Protein AF-A0A519EKH7-F1 (afdb_monomer)

Nearest PDB structures (foldseek):
  7ug8-assembly1_A  TM=9.824E-01  e=3.661E-12  Synechococcus sp. CC9311
  2hzl-assembly1_A  TM=9.898E-01  e=6.557E-12  Cereibacter sphaeroides 2.4.1
  4yzz-assembly1_A  TM=9.878E-01  e=2.103E-11  Bordetella bronchiseptica RB50
  5cm6-assembly1_B  TM=9.618E-01  e=2.702E-09  Paraglaciecola sp. T6c
  4pet-assembly1_B  TM=9.662E-01  e=6.690E-09  Colwellia psychrerythraea 34H

Mean predicted aligned error: 9.17 Å

Sequence (145 aa):
MERRSLIKRAGIAAVLAAGTAPAVHAQPAVRWRVASSFPKSLDTIHGAAEVFAQKARQLSGGRFEVSVHAAGELMPAFDVVDGVQAGTVEAAHTAPYYFFAKDETFAMGGAIPFGLNSRQMTAWTYEGGGLKLMREFYARYNIVN

Structure (mmCIF, N/CA/C/O backbone):
data_AF-A0A519EKH7-F1
#
_entry.id   AF-A0A519EKH7-F1
#
loop_
_atom_site.group_PDB
_atom_site.id
_atom_site.type_symbol
_atom_site.label_atom_id
_atom_site.label_alt_id
_atom_site.label_comp_id
_atom_site.label_asym_id
_atom_site.label_entity_id
_atom_site.label_seq_id
_atom_site.pdbx_PDB_ins_code
_atom_site.Cartn_x
_atom_site.Cartn_y
_atom_site.Cartn_z
_atom_site.occupancy
_atom_site.B_iso_or_equiv
_atom_site.auth_seq_id
_atom_site.auth_comp_id
_atom_site.auth_asym_id
_atom_site.auth_atom_id
_atom_site.pdbx_PDB_model_num
ATOM 1 N N . MET A 1 1 ? -81.896 12.948 28.526 1.00 49.09 1 MET A N 1
ATOM 2 C CA . MET A 1 1 ? -80.891 11.863 28.463 1.00 49.09 1 MET A CA 1
ATOM 3 C C . MET A 1 1 ? -80.326 11.899 27.054 1.00 49.09 1 MET A C 1
ATOM 5 O O . MET A 1 1 ? -81.099 11.700 26.144 1.00 49.09 1 MET A O 1
ATOM 9 N N . GLU A 1 2 ? -79.224 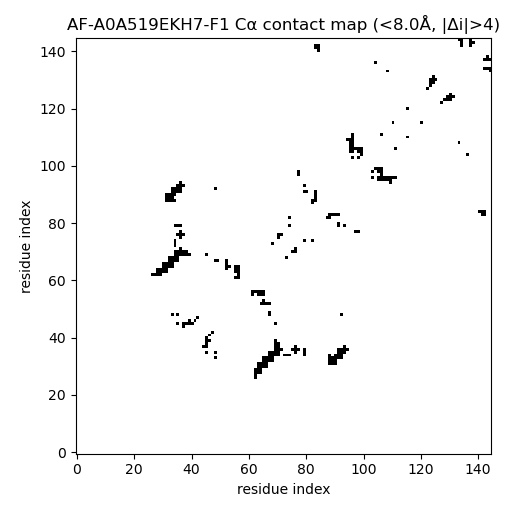12.597 26.781 1.00 52.88 2 GLU A N 1
ATOM 10 C CA . GLU A 1 2 ? -77.966 11.948 26.345 1.00 52.88 2 GLU A CA 1
ATOM 11 C C . GLU A 1 2 ? -76.821 12.995 26.254 1.00 52.88 2 GLU A C 1
ATOM 13 O O . GLU A 1 2 ? -75.943 12.928 25.410 1.00 52.88 2 GLU A O 1
ATOM 18 N N . ARG A 1 3 ? -76.808 14.037 27.101 1.00 52.88 3 ARG A N 1
ATOM 19 C CA . ARG A 1 3 ? -75.695 15.022 27.112 1.00 52.88 3 ARG A CA 1
ATOM 20 C C . ARG A 1 3 ? -74.544 14.651 28.055 1.00 52.88 3 ARG A C 1
ATOM 22 O O . ARG A 1 3 ? -73.521 15.321 28.068 1.00 52.88 3 ARG A O 1
ATOM 29 N N . ARG A 1 4 ? -74.699 13.579 28.843 1.00 51.47 4 ARG A N 1
ATOM 30 C CA . ARG A 1 4 ? -73.698 13.099 29.817 1.00 51.47 4 ARG A CA 1
ATOM 31 C C . ARG A 1 4 ? -72.929 11.849 29.358 1.00 51.47 4 ARG A C 1
ATOM 33 O O . ARG A 1 4 ? -72.036 11.414 30.078 1.00 51.47 4 ARG A O 1
ATOM 40 N N . SER A 1 5 ? -73.232 11.279 28.186 1.00 50.50 5 SER A N 1
ATOM 41 C CA . SER A 1 5 ? -72.551 10.067 27.692 1.00 50.50 5 SER A CA 1
ATOM 42 C C . SER A 1 5 ? -71.271 10.354 26.895 1.00 50.50 5 SER A C 1
ATOM 44 O O . SER A 1 5 ? -70.434 9.464 26.760 1.00 50.50 5 SER A O 1
ATOM 46 N N . LEU A 1 6 ? -71.046 11.599 26.457 1.00 50.69 6 LEU A N 1
ATOM 47 C CA . LEU A 1 6 ? -69.885 11.962 25.630 1.00 50.69 6 LEU A CA 1
ATOM 48 C C . LEU A 1 6 ? -68.575 12.156 26.419 1.00 50.69 6 LEU A C 1
ATOM 50 O O . LEU A 1 6 ? -67.501 12.021 25.846 1.00 50.69 6 LEU A O 1
ATOM 54 N N . ILE A 1 7 ? -68.632 12.387 27.736 1.00 54.44 7 ILE A N 1
ATOM 55 C CA . ILE A 1 7 ? -67.425 12.587 28.569 1.00 54.44 7 ILE A CA 1
ATOM 56 C C . ILE A 1 7 ? -66.864 11.253 29.107 1.00 54.44 7 ILE A C 1
ATOM 58 O O . ILE A 1 7 ? -65.691 11.163 29.453 1.00 54.44 7 ILE A O 1
ATOM 62 N N . LYS A 1 8 ? -67.643 10.160 29.096 1.00 47.41 8 LYS A N 1
ATOM 63 C CA . LYS A 1 8 ? -67.180 8.837 29.568 1.00 47.41 8 LYS A CA 1
ATOM 64 C C . LYS A 1 8 ? -66.342 8.046 28.552 1.00 47.41 8 LYS A C 1
ATOM 66 O O . LYS A 1 8 ? -65.898 6.950 28.873 1.00 47.41 8 LYS A O 1
ATOM 71 N N . ARG A 1 9 ? -66.111 8.574 27.344 1.00 46.41 9 ARG A N 1
ATOM 72 C CA . ARG A 1 9 ? -65.323 7.907 26.286 1.00 46.41 9 ARG A CA 1
ATOM 73 C C . ARG A 1 9 ? -64.049 8.658 25.877 1.00 46.41 9 ARG A C 1
ATOM 75 O O . ARG A 1 9 ? -63.437 8.302 24.881 1.00 46.41 9 ARG A O 1
ATOM 82 N N . ALA A 1 10 ? -63.619 9.658 26.647 1.00 51.34 10 ALA A N 1
ATOM 83 C CA . ALA A 1 10 ? -62.415 10.447 26.355 1.00 51.34 10 ALA A CA 1
ATOM 84 C C . ALA A 1 10 ? -61.130 9.911 27.030 1.00 51.34 10 ALA A C 1
ATOM 86 O O . ALA A 1 10 ? -60.161 10.646 27.177 1.00 51.34 10 ALA A O 1
ATOM 87 N N . GLY A 1 11 ? -61.124 8.654 27.491 1.00 51.34 11 GLY A N 1
ATOM 88 C CA . GLY A 1 11 ? -60.059 8.134 28.358 1.00 51.34 11 GLY A CA 1
ATOM 89 C C . GLY A 1 11 ? -58.986 7.262 27.705 1.00 51.34 11 GLY A C 1
ATOM 90 O O . GLY A 1 11 ? -57.974 7.014 28.345 1.00 51.34 11 GLY A O 1
ATOM 91 N N . ILE A 1 12 ? -59.169 6.745 26.485 1.00 53.69 12 ILE A N 1
ATOM 92 C CA . ILE A 1 12 ? -58.242 5.738 25.931 1.00 53.69 12 ILE A CA 1
ATOM 93 C C . ILE A 1 12 ? -58.120 5.902 24.412 1.00 53.69 12 ILE A C 1
ATOM 95 O O . ILE A 1 12 ? -58.704 5.147 23.644 1.00 53.69 12 ILE A O 1
ATOM 99 N N . ALA A 1 13 ? -57.384 6.917 23.962 1.00 48.97 13 ALA A N 1
ATOM 100 C CA . ALA A 1 13 ? -56.930 7.016 22.569 1.00 48.97 13 ALA A CA 1
ATOM 101 C C . ALA A 1 13 ? -55.623 7.823 22.458 1.00 48.97 13 ALA A C 1
ATOM 103 O O . ALA A 1 13 ? -55.467 8.644 21.563 1.00 48.97 13 ALA A O 1
ATOM 104 N N . ALA A 1 14 ? -54.698 7.641 23.405 1.00 51.91 14 ALA A N 1
ATOM 105 C CA . ALA A 1 14 ? -53.435 8.387 23.442 1.00 51.91 14 ALA A CA 1
ATOM 106 C C . ALA A 1 14 ? -52.200 7.484 23.590 1.00 51.91 14 ALA A C 1
ATOM 108 O O . ALA A 1 14 ? -51.192 7.900 24.153 1.00 51.91 14 ALA A O 1
ATOM 109 N N . VAL A 1 15 ? -52.259 6.236 23.115 1.00 55.38 15 VAL A N 1
ATOM 110 C CA . VAL A 1 15 ? -51.131 5.304 23.228 1.00 55.38 15 VAL A CA 1
ATOM 111 C C . VAL A 1 15 ? -50.890 4.626 21.879 1.00 55.38 15 VAL A C 1
ATOM 113 O O . VAL A 1 15 ? -51.726 3.874 21.391 1.00 55.38 15 VAL A O 1
ATOM 116 N N . LEU A 1 16 ? -49.705 4.922 21.330 1.00 51.50 16 LEU A N 1
ATOM 117 C CA . LEU A 1 16 ? -48.994 4.255 20.231 1.00 51.50 16 LEU A CA 1
ATOM 118 C C . LEU A 1 16 ? -49.327 4.684 18.794 1.00 51.50 16 LEU A C 1
ATOM 120 O O . LEU A 1 16 ? -49.528 3.854 17.916 1.00 51.50 16 LEU A O 1
ATOM 124 N N . ALA A 1 17 ? -49.138 5.970 18.498 1.00 51.81 17 ALA A N 1
ATOM 125 C CA . ALA A 1 17 ? -48.386 6.308 17.286 1.00 51.81 17 ALA A CA 1
ATOM 126 C C . ALA A 1 17 ? -46.880 6.201 17.596 1.00 51.81 17 ALA A C 1
ATOM 128 O O . ALA A 1 17 ? -46.130 7.166 17.478 1.00 51.81 17 ALA A O 1
ATOM 129 N N . ALA A 1 18 ? -46.431 5.025 18.055 1.00 57.12 18 ALA A N 1
ATOM 130 C CA . ALA A 1 18 ? -45.029 4.660 17.942 1.00 57.12 18 ALA A CA 1
ATOM 131 C C . ALA A 1 18 ? -44.819 4.416 16.451 1.00 57.12 18 ALA A C 1
ATOM 133 O O . ALA A 1 18 ? -44.982 3.300 15.962 1.00 57.12 18 ALA A O 1
ATOM 134 N N . GLY A 1 19 ? -44.592 5.505 15.712 1.00 53.59 19 GLY A N 1
ATOM 135 C CA . GLY A 1 19 ? -44.141 5.415 14.340 1.00 53.59 19 GLY A CA 1
ATOM 136 C C . GLY A 1 19 ? -43.000 4.413 14.329 1.00 53.59 19 GLY A C 1
ATOM 137 O O . GLY A 1 19 ? -42.095 4.492 15.162 1.00 53.59 19 GLY A O 1
ATOM 138 N N . THR A 1 20 ? -43.078 3.438 13.434 1.00 57.59 20 THR A N 1
ATOM 139 C CA . THR A 1 20 ? -41.924 2.647 13.041 1.00 57.59 20 THR A CA 1
ATOM 140 C C . THR A 1 20 ? -40.918 3.639 12.471 1.00 57.59 20 THR A C 1
ATOM 142 O O . THR A 1 20 ? -40.888 3.887 11.266 1.00 57.59 20 THR A O 1
ATOM 145 N N . ALA A 1 21 ? -40.155 4.298 13.345 1.00 61.62 21 ALA A N 1
ATOM 146 C CA . ALA A 1 21 ? -38.961 4.992 12.936 1.00 61.62 21 ALA A CA 1
ATOM 147 C C . ALA A 1 21 ? -38.143 3.915 12.222 1.00 61.62 21 ALA A C 1
ATOM 149 O O . ALA A 1 21 ? -37.973 2.830 12.794 1.00 61.62 21 ALA A O 1
ATOM 150 N N . PRO A 1 22 ? -37.739 4.136 10.960 1.00 60.59 22 PRO A N 1
ATOM 151 C CA . PRO A 1 22 ? -36.918 3.164 10.265 1.00 60.59 22 PRO A CA 1
ATOM 152 C C . PRO A 1 22 ? -35.759 2.832 11.194 1.00 60.59 22 PRO A C 1
ATOM 154 O O . PRO A 1 22 ? -35.125 3.744 11.731 1.00 60.59 22 PRO A O 1
ATOM 157 N N . ALA A 1 23 ? -35.548 1.542 11.459 1.00 61.78 23 ALA A N 1
ATOM 158 C CA . ALA A 1 23 ? -34.397 1.108 12.222 1.00 61.78 23 ALA A CA 1
ATOM 159 C C . ALA A 1 23 ? -33.177 1.681 11.502 1.00 61.78 23 ALA A C 1
ATOM 161 O O . ALA A 1 23 ? -32.836 1.257 10.397 1.00 61.78 23 ALA A O 1
ATOM 162 N N . VAL A 1 24 ? -32.571 2.717 12.084 1.00 63.91 24 VAL A N 1
ATOM 163 C CA . VAL A 1 24 ? -31.314 3.258 11.589 1.00 63.91 24 VAL A CA 1
ATOM 164 C C . VAL A 1 24 ? -30.296 2.179 11.914 1.00 63.91 24 VAL A C 1
ATOM 166 O O . VAL A 1 24 ? -29.758 2.125 13.018 1.00 63.91 24 VAL A O 1
ATOM 169 N N . HIS A 1 25 ? -30.105 1.249 10.981 1.00 65.00 25 HIS A N 1
ATOM 170 C CA . HIS A 1 25 ? -29.049 0.259 11.063 1.00 65.00 25 HIS A CA 1
ATOM 171 C C . HIS A 1 25 ? -27.731 1.020 10.973 1.00 65.00 25 HIS A C 1
ATOM 173 O O . HIS A 1 25 ? -27.261 1.370 9.890 1.00 65.00 25 HIS A O 1
ATOM 179 N N . ALA A 1 26 ? -27.171 1.347 12.137 1.00 72.44 26 ALA A N 1
ATOM 180 C CA . ALA A 1 26 ? -25.837 1.901 12.223 1.00 72.44 26 ALA A CA 1
ATOM 181 C C . ALA A 1 26 ? -24.883 0.937 11.510 1.00 72.44 26 ALA A C 1
ATOM 183 O O . ALA A 1 26 ? -24.904 -0.269 11.764 1.00 72.44 26 ALA A O 1
ATOM 184 N N . GLN A 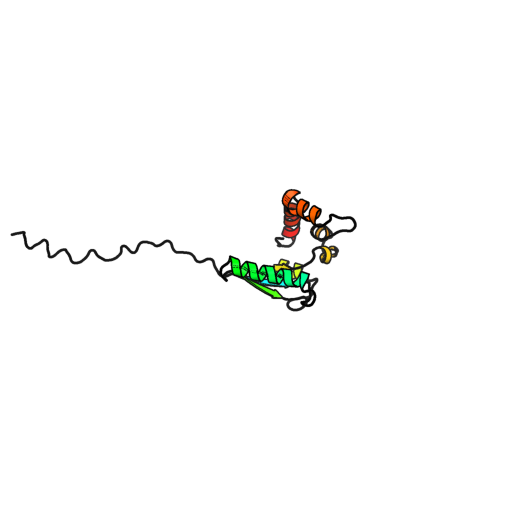1 27 ? -24.073 1.466 10.592 1.00 80.25 27 GLN A N 1
ATOM 185 C CA . GLN A 1 27 ? -23.045 0.666 9.933 1.00 80.25 27 GLN A CA 1
ATOM 186 C C . GLN A 1 27 ? -22.131 0.047 11.002 1.00 80.25 27 GLN A C 1
ATOM 188 O O . GLN A 1 27 ? -21.749 0.758 11.940 1.00 80.25 27 GLN A O 1
ATOM 193 N N . PRO A 1 28 ? -21.777 -1.244 10.881 1.00 88.56 28 PRO A N 1
ATOM 194 C CA . PRO A 1 28 ? -20.913 -1.899 11.8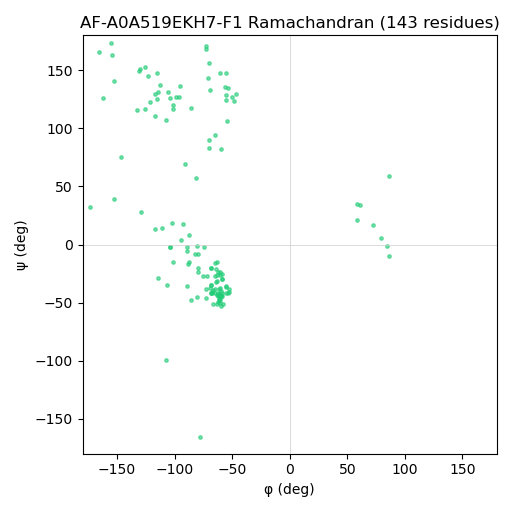51 1.00 88.56 28 PRO A CA 1
ATOM 195 C C . PRO A 1 28 ? -19.549 -1.210 11.903 1.00 88.56 28 PRO A C 1
ATOM 197 O O . PRO A 1 28 ? -19.050 -0.702 10.896 1.00 88.56 28 PRO A O 1
ATOM 200 N N . ALA A 1 29 ? -18.942 -1.202 13.089 1.00 94.56 29 ALA A N 1
ATOM 201 C CA . ALA A 1 29 ? -17.559 -0.776 13.225 1.00 94.56 29 ALA A CA 1
ATOM 202 C C . ALA A 1 29 ? -16.637 -1.810 12.560 1.00 94.56 29 ALA A C 1
ATOM 204 O O . ALA A 1 29 ? -16.779 -3.011 12.787 1.00 94.56 29 ALA A O 1
ATOM 205 N N . VAL A 1 30 ? -15.687 -1.335 11.759 1.00 97.50 30 VAL A N 1
ATOM 206 C CA . VAL A 1 30 ? -14.695 -2.139 11.041 1.00 97.50 30 VAL A CA 1
ATOM 207 C C . VAL A 1 30 ? -13.316 -1.802 11.593 1.00 97.50 30 VAL A C 1
ATOM 209 O O . VAL A 1 30 ? -12.964 -0.629 11.722 1.00 97.50 30 VAL A O 1
ATOM 212 N N . ARG A 1 31 ? -12.533 -2.830 11.926 1.00 98.06 31 ARG A N 1
ATOM 213 C CA . ARG A 1 31 ? -11.158 -2.691 12.418 1.00 98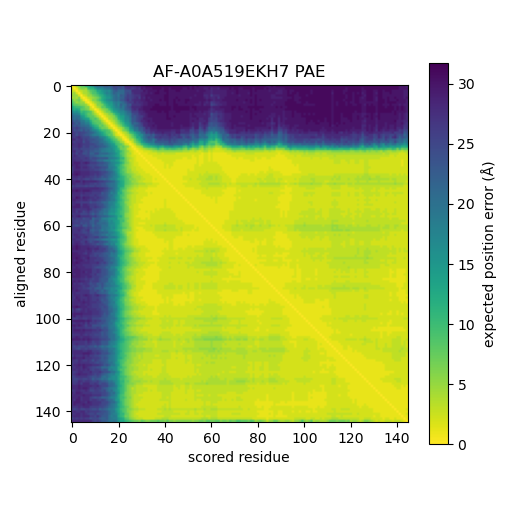.06 31 ARG A CA 1
ATOM 214 C C . ARG A 1 31 ? -10.229 -3.521 11.549 1.00 98.06 31 ARG A C 1
ATOM 216 O O . ARG A 1 31 ? -10.381 -4.737 11.520 1.00 98.06 31 ARG A O 1
ATOM 223 N N . TRP A 1 32 ? -9.296 -2.877 10.858 1.00 98.56 32 TRP A N 1
ATOM 224 C CA . TRP A 1 32 ? -8.306 -3.549 10.011 1.00 98.56 32 TRP A CA 1
ATOM 225 C C . TRP A 1 32 ? -6.888 -3.343 10.536 1.00 98.56 32 TRP A C 1
ATOM 227 O O . TRP A 1 32 ? -6.541 -2.288 11.072 1.00 98.56 32 TRP A O 1
ATOM 237 N N . ARG A 1 33 ? -6.046 -4.349 10.327 1.00 98.75 33 ARG A N 1
ATOM 238 C CA . ARG A 1 33 ? -4.598 -4.297 10.494 1.00 98.75 33 ARG A CA 1
ATOM 239 C C . ARG A 1 33 ? -3.962 -4.227 9.113 1.00 98.75 33 ARG A C 1
ATOM 241 O O . ARG A 1 33 ? -4.220 -5.072 8.260 1.00 98.75 33 ARG A O 1
ATOM 248 N N . VAL A 1 34 ? -3.125 -3.215 8.915 1.00 98.75 34 VAL A N 1
ATOM 249 C CA . VAL A 1 34 ? -2.278 -3.076 7.730 1.00 98.75 34 VAL A CA 1
ATOM 250 C C . VAL A 1 34 ? -0.869 -3.514 8.097 1.00 98.75 34 VAL A C 1
ATOM 252 O O . VAL A 1 34 ? -0.232 -2.874 8.935 1.00 98.75 34 VAL A O 1
ATOM 255 N N . ALA A 1 35 ? -0.374 -4.574 7.459 1.00 98.75 35 ALA A N 1
ATOM 256 C CA . ALA A 1 35 ? 1.037 -4.945 7.523 1.00 98.75 35 ALA A CA 1
ATOM 257 C C . ALA A 1 35 ? 1.825 -4.178 6.447 1.00 98.75 35 ALA A C 1
ATOM 259 O O . ALA A 1 35 ? 1.561 -4.309 5.252 1.00 98.75 35 ALA A O 1
ATOM 260 N N . SER A 1 36 ? 2.777 -3.346 6.863 1.00 98.62 36 SER A N 1
ATOM 261 C CA . SER A 1 36 ? 3.625 -2.561 5.963 1.00 98.62 36 SER A CA 1
ATOM 262 C C . SER A 1 36 ? 4.940 -3.290 5.694 1.00 98.62 36 SER A C 1
ATOM 264 O O . SER A 1 36 ? 5.589 -3.760 6.625 1.00 98.62 36 SER A O 1
ATOM 266 N N . SER A 1 37 ? 5.395 -3.322 4.440 1.00 98.69 37 SER A N 1
ATOM 267 C CA . SER A 1 37 ? 6.750 -3.796 4.102 1.00 98.69 37 SER A CA 1
ATOM 268 C C . SER A 1 37 ? 7.846 -2.789 4.471 1.00 98.69 37 SER A C 1
ATOM 270 O O . SER A 1 37 ? 9.026 -3.068 4.270 1.00 98.69 37 SER A O 1
ATOM 272 N N . PHE A 1 38 ? 7.486 -1.615 5.000 1.00 98.50 38 PHE A N 1
ATOM 273 C CA . PHE A 1 38 ? 8.412 -0.504 5.213 1.00 98.50 38 PHE A CA 1
ATOM 274 C C . PHE A 1 38 ? 8.637 -0.219 6.708 1.00 98.50 38 PHE A C 1
ATOM 276 O O . PHE A 1 38 ? 7.668 -0.203 7.481 1.00 98.50 38 PHE A O 1
ATOM 283 N N . PRO A 1 39 ? 9.890 0.036 7.137 1.00 97.88 39 PRO A N 1
ATOM 284 C CA . PRO A 1 39 ? 10.186 0.459 8.502 1.00 97.88 39 PRO A CA 1
ATOM 285 C C . PRO A 1 39 ? 9.683 1.887 8.760 1.00 97.88 39 PRO A C 1
ATOM 287 O O . PRO A 1 39 ? 9.594 2.697 7.838 1.00 97.88 39 PRO A O 1
ATOM 290 N N . LYS A 1 40 ? 9.431 2.225 10.032 1.00 97.44 40 LYS A N 1
ATOM 291 C CA . LYS A 1 40 ? 8.961 3.564 10.450 1.00 97.44 40 LYS A CA 1
ATOM 292 C C . LYS A 1 40 ? 9.929 4.697 10.092 1.00 97.44 40 LYS A C 1
ATOM 294 O O . LYS A 1 40 ? 9.508 5.839 9.979 1.00 97.44 40 LYS A O 1
ATOM 299 N N . SER A 1 41 ? 11.217 4.388 9.914 1.00 97.69 41 SER A N 1
ATOM 300 C CA . SER A 1 41 ? 12.237 5.364 9.513 1.00 97.69 41 SER A CA 1
ATOM 301 C C . SER A 1 41 ? 12.067 5.876 8.081 1.00 97.69 41 SER A C 1
ATOM 303 O O . SER A 1 41 ? 12.599 6.935 7.766 1.00 97.69 41 SER A O 1
ATOM 305 N N . LEU A 1 42 ? 11.339 5.157 7.218 1.00 97.56 42 LEU A N 1
ATOM 306 C CA . LEU A 1 42 ? 10.958 5.642 5.892 1.00 97.56 42 LEU A CA 1
ATOM 307 C C . LEU A 1 42 ? 9.607 6.355 5.985 1.00 97.56 42 LEU A C 1
ATOM 309 O O . LEU A 1 42 ? 8.593 5.862 5.493 1.00 97.56 42 LEU A O 1
ATOM 313 N N . ASP A 1 43 ? 9.604 7.507 6.643 1.00 95.69 43 ASP A N 1
ATOM 314 C CA . ASP A 1 43 ? 8.424 8.318 6.957 1.00 95.69 43 ASP A CA 1
ATOM 315 C C . ASP A 1 43 ? 7.562 8.644 5.729 1.00 95.69 43 ASP A C 1
ATOM 317 O O . ASP A 1 43 ? 6.341 8.590 5.801 1.00 95.69 43 ASP A O 1
ATOM 321 N N . THR A 1 44 ? 8.172 8.908 4.577 1.00 97.88 44 THR A N 1
ATOM 322 C CA . THR A 1 44 ? 7.433 9.216 3.341 1.00 97.88 44 THR A CA 1
ATOM 323 C C . THR A 1 44 ? 6.550 8.061 2.868 1.00 97.88 44 THR A C 1
ATOM 325 O O . THR A 1 44 ? 5.369 8.256 2.580 1.00 97.88 44 THR A O 1
ATOM 328 N N . ILE A 1 45 ? 7.100 6.847 2.794 1.00 98.06 45 ILE A N 1
ATOM 329 C CA . ILE A 1 45 ? 6.367 5.678 2.303 1.00 98.06 45 ILE A CA 1
ATOM 330 C C . ILE A 1 45 ? 5.561 5.027 3.429 1.00 98.06 45 ILE A C 1
ATOM 332 O O . ILE A 1 45 ? 4.369 4.803 3.266 1.00 98.06 45 ILE A O 1
ATOM 336 N N . HIS A 1 46 ? 6.145 4.793 4.607 1.00 98.19 46 HIS A N 1
ATOM 337 C CA . HIS A 1 46 ? 5.412 4.244 5.747 1.00 98.19 46 HIS A CA 1
ATOM 338 C C . HIS A 1 46 ? 4.284 5.189 6.185 1.00 98.19 46 HIS A C 1
ATOM 340 O O . HIS A 1 46 ? 3.148 4.750 6.369 1.00 98.19 46 HIS A O 1
ATOM 346 N N . GLY A 1 47 ? 4.563 6.491 6.256 1.00 98.31 47 GLY A N 1
ATOM 347 C CA . GLY A 1 47 ? 3.585 7.514 6.620 1.00 98.31 47 GLY A CA 1
ATOM 348 C C . GLY A 1 47 ? 2.431 7.640 5.626 1.00 98.31 47 GLY A C 1
ATOM 349 O O . GLY A 1 47 ? 1.346 8.057 6.022 1.00 98.31 47 GLY A O 1
ATOM 350 N N . ALA A 1 48 ? 2.574 7.199 4.370 1.00 98.38 48 ALA A N 1
ATOM 351 C CA . ALA A 1 48 ? 1.440 7.133 3.443 1.00 98.38 48 ALA A CA 1
ATOM 352 C C . ALA A 1 48 ? 0.328 6.192 3.956 1.00 98.38 48 ALA A C 1
ATOM 354 O O . ALA A 1 48 ? -0.858 6.518 3.847 1.00 98.38 48 ALA A O 1
ATOM 355 N N . ALA A 1 49 ? 0.691 5.067 4.586 1.00 98.50 49 ALA A N 1
ATOM 356 C CA . ALA A 1 49 ? -0.277 4.168 5.216 1.00 98.50 49 ALA A CA 1
ATOM 357 C C . ALA A 1 49 ? -0.929 4.803 6.457 1.00 98.50 49 ALA A C 1
ATOM 359 O O . ALA A 1 49 ? -2.121 4.603 6.703 1.00 98.50 49 ALA A O 1
ATOM 360 N N . GLU A 1 50 ? -0.187 5.612 7.216 1.00 98.31 50 GLU A N 1
ATOM 361 C CA . GLU A 1 50 ? -0.732 6.357 8.357 1.00 98.31 50 GLU A CA 1
ATOM 362 C C . GLU A 1 50 ? -1.713 7.446 7.904 1.00 98.31 50 GLU A C 1
ATOM 364 O O . GLU A 1 50 ? -2.792 7.588 8.485 1.00 98.31 50 GLU A O 1
ATOM 369 N N . VAL A 1 51 ? -1.397 8.166 6.821 1.00 98.62 51 VAL A N 1
ATOM 370 C CA . VAL A 1 51 ? -2.303 9.138 6.190 1.00 98.62 51 VAL A CA 1
ATOM 371 C C . VAL A 1 51 ? -3.595 8.451 5.746 1.00 98.62 51 VAL A C 1
ATOM 373 O O . VAL A 1 51 ? -4.684 8.970 6.010 1.00 98.62 51 VAL A O 1
ATOM 376 N N . PHE A 1 52 ? -3.502 7.267 5.132 1.00 98.44 52 PHE A N 1
ATOM 377 C CA . PHE A 1 52 ? -4.673 6.457 4.792 1.00 98.44 52 PHE A CA 1
ATOM 378 C C . PHE A 1 52 ? -5.509 6.114 6.033 1.00 98.44 52 PHE A C 1
ATOM 380 O O . PHE A 1 52 ? -6.712 6.382 6.049 1.00 98.44 52 PHE A O 1
ATOM 387 N N . ALA A 1 53 ? -4.887 5.589 7.093 1.00 98.56 53 ALA A N 1
ATOM 388 C CA . ALA A 1 53 ? -5.580 5.212 8.323 1.00 98.56 53 ALA A CA 1
ATOM 389 C C . ALA A 1 53 ? -6.298 6.403 8.984 1.00 98.56 53 ALA A C 1
ATOM 391 O O . ALA A 1 53 ? -7.464 6.299 9.382 1.00 98.56 53 ALA A O 1
ATOM 392 N N . GLN A 1 54 ? -5.640 7.564 9.044 1.00 98.56 54 GLN A N 1
ATOM 393 C CA . GLN A 1 54 ? -6.230 8.796 9.568 1.00 98.56 54 GLN A CA 1
ATOM 394 C C . GLN A 1 54 ? -7.418 9.262 8.718 1.00 98.56 54 GLN A C 1
ATOM 396 O O . GLN A 1 54 ? -8.465 9.624 9.264 1.00 98.56 54 GLN A O 1
ATOM 401 N N . LYS A 1 55 ? -7.297 9.221 7.384 1.00 98.56 55 LYS A N 1
ATOM 402 C CA . LYS A 1 55 ? -8.384 9.608 6.474 1.00 98.56 55 LYS A CA 1
ATOM 403 C C . LYS A 1 55 ? -9.568 8.650 6.541 1.00 98.56 55 LYS A C 1
ATOM 405 O O . LYS A 1 55 ? -10.702 9.124 6.597 1.00 98.56 55 LYS A O 1
ATOM 410 N N . ALA A 1 56 ? -9.330 7.342 6.620 1.00 98.06 56 ALA A N 1
ATOM 411 C CA . ALA A 1 56 ? -10.381 6.342 6.799 1.00 98.06 56 ALA A CA 1
ATOM 412 C C . ALA A 1 56 ? -11.168 6.584 8.098 1.00 98.06 56 ALA A C 1
ATOM 414 O O . ALA A 1 56 ? -12.403 6.623 8.085 1.00 98.06 56 ALA A O 1
ATOM 415 N N . ARG A 1 57 ? -10.466 6.857 9.207 1.0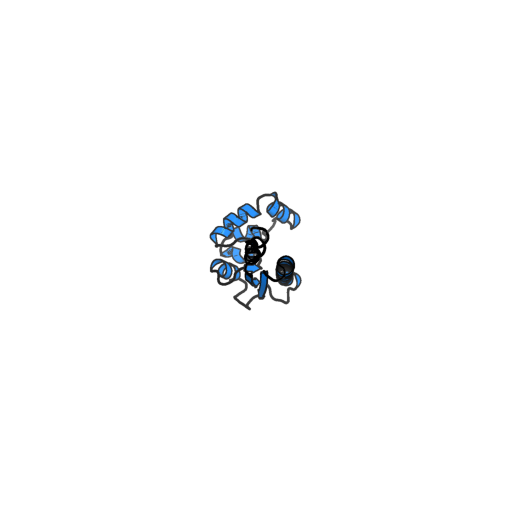0 98.19 57 ARG A N 1
ATOM 416 C CA . ARG A 1 57 ? -11.090 7.223 10.487 1.00 98.19 57 ARG A CA 1
ATOM 417 C C . ARG A 1 57 ? -11.906 8.513 10.372 1.00 98.19 57 ARG A C 1
ATOM 419 O O . ARG A 1 57 ? -13.049 8.547 10.825 1.00 98.19 57 ARG A O 1
ATOM 426 N N . GLN A 1 58 ? -11.340 9.559 9.767 1.00 98.31 58 GLN A N 1
ATOM 427 C CA . GLN A 1 58 ? -11.994 10.862 9.612 1.00 98.31 58 GLN A CA 1
ATOM 428 C C . GLN A 1 58 ? -13.293 10.752 8.799 1.00 98.31 58 GLN A C 1
ATOM 430 O O . GLN A 1 58 ? -14.338 11.225 9.241 1.00 98.31 58 GLN A O 1
ATOM 435 N N . LEU A 1 59 ? -13.238 10.105 7.633 1.00 97.38 59 LEU A N 1
ATOM 436 C CA . LEU A 1 59 ? -14.370 9.996 6.706 1.00 97.38 59 LEU A CA 1
ATOM 437 C C . LEU A 1 59 ? -15.472 9.060 7.221 1.00 97.38 59 LEU A C 1
ATOM 439 O O . LEU A 1 59 ? -16.641 9.243 6.891 1.00 97.38 59 LEU A O 1
ATOM 443 N N . SER A 1 60 ? -15.120 8.080 8.055 1.00 96.81 60 SER A N 1
ATOM 444 C CA . SER A 1 60 ? -16.080 7.148 8.657 1.00 96.81 60 SER A CA 1
ATOM 445 C C . SER A 1 60 ? -16.668 7.628 9.990 1.00 96.81 60 SER A C 1
ATOM 447 O O . SER A 1 60 ? -17.485 6.919 10.582 1.00 96.81 60 SER A O 1
ATOM 449 N N . GLY A 1 61 ? -16.253 8.793 10.503 1.00 95.75 61 GLY A N 1
ATOM 450 C CA . GLY A 1 61 ? -16.625 9.245 11.847 1.00 95.75 61 GLY A CA 1
ATOM 451 C C . GLY A 1 61 ? -16.148 8.286 12.946 1.00 95.75 61 GLY A C 1
ATOM 452 O O . GLY A 1 61 ? -16.852 8.080 13.930 1.00 95.75 61 GLY A O 1
ATOM 453 N N . GLY A 1 62 ? -14.992 7.645 12.747 1.00 95.69 62 GLY A N 1
ATOM 454 C CA . GLY A 1 62 ? -14.404 6.684 13.682 1.00 95.69 62 GLY A CA 1
ATOM 455 C C . GLY A 1 62 ? -14.915 5.248 13.562 1.00 95.69 62 GLY A C 1
ATOM 456 O O . GLY A 1 62 ? -14.435 4.390 14.294 1.00 95.69 62 GLY A O 1
ATOM 457 N N . ARG A 1 63 ? -15.856 4.952 12.654 1.00 96.19 63 ARG A N 1
ATOM 458 C CA . ARG A 1 63 ? -16.379 3.583 12.488 1.00 96.19 63 ARG A CA 1
ATOM 459 C C . ARG A 1 63 ? -15.418 2.650 11.764 1.00 96.19 63 ARG A C 1
ATOM 461 O O . ARG A 1 63 ? -15.488 1.450 11.989 1.00 96.19 63 ARG A O 1
ATOM 468 N N . PHE A 1 64 ? -14.550 3.178 10.909 1.00 98.00 64 PHE A N 1
ATOM 469 C CA . PHE A 1 64 ? -13.489 2.415 10.268 1.00 98.00 64 PHE A CA 1
ATOM 470 C C . PHE A 1 64 ? -12.149 2.808 10.890 1.00 98.00 64 PHE A C 1
ATOM 472 O O . PHE A 1 64 ? -11.646 3.912 10.674 1.00 98.00 64 PHE A O 1
ATOM 479 N N . GLU A 1 65 ? -11.594 1.906 11.693 1.00 98.25 65 GLU A N 1
ATOM 480 C CA . GLU A 1 65 ? -10.285 2.061 12.319 1.00 98.25 65 GLU A CA 1
ATOM 481 C C . GLU A 1 65 ? -9.259 1.165 11.624 1.00 98.25 65 GLU A C 1
ATOM 483 O O . GLU A 1 65 ? -9.487 -0.026 11.421 1.00 98.25 65 GLU A O 1
ATOM 488 N N . VAL A 1 66 ? -8.108 1.740 11.283 1.00 98.69 66 VAL A N 1
ATOM 489 C CA . VAL A 1 66 ? -6.988 1.020 10.676 1.00 98.69 66 VAL A CA 1
ATOM 490 C C . VAL A 1 66 ? -5.770 1.192 11.574 1.00 98.69 66 VAL A C 1
ATOM 492 O O . VAL A 1 66 ? -5.360 2.319 11.844 1.00 98.69 66 VAL A O 1
ATOM 495 N N . SER A 1 67 ? -5.192 0.087 12.040 1.00 98.62 67 SER A N 1
ATOM 496 C CA . SER A 1 67 ? -3.884 0.086 12.705 1.00 98.62 67 SER A CA 1
ATOM 497 C C . SER A 1 67 ? -2.796 -0.265 11.693 1.00 98.62 67 SER A C 1
ATOM 499 O O . SER A 1 67 ? -2.907 -1.297 11.027 1.00 98.62 67 SER A O 1
ATOM 501 N N . VAL A 1 68 ? -1.762 0.568 11.590 1.00 98.69 68 VAL A N 1
ATOM 502 C CA . VAL A 1 68 ? -0.618 0.357 10.693 1.00 98.69 68 VAL A CA 1
ATOM 503 C C . VAL A 1 68 ? 0.535 -0.236 11.492 1.00 98.69 68 VAL A C 1
ATOM 505 O O . VAL A 1 68 ? 0.919 0.317 12.520 1.00 98.69 68 VAL A O 1
ATOM 508 N N . HIS A 1 69 ? 1.072 -1.354 11.012 1.00 98.62 69 HIS A N 1
ATOM 509 C CA . HIS A 1 69 ? 2.178 -2.076 11.633 1.00 98.62 69 HIS A CA 1
ATOM 510 C C . HIS A 1 69 ? 3.369 -2.080 10.680 1.00 98.62 69 HIS A C 1
ATOM 512 O O . HIS A 1 69 ? 3.222 -2.379 9.493 1.00 98.62 69 HIS A O 1
ATOM 518 N N . ALA A 1 70 ? 4.541 -1.704 11.175 1.00 98.56 70 ALA A N 1
ATOM 519 C CA . ALA A 1 70 ? 5.760 -1.620 10.381 1.00 98.56 70 ALA A CA 1
ATOM 520 C C . ALA A 1 70 ? 6.324 -3.000 10.024 1.00 98.56 70 ALA A C 1
ATOM 522 O O . ALA A 1 70 ? 5.919 -4.027 10.573 1.00 98.56 70 ALA A O 1
ATOM 523 N N . ALA A 1 71 ? 7.293 -3.002 9.108 1.00 98.12 71 ALA A N 1
ATOM 524 C CA . ALA A 1 71 ? 8.007 -4.206 8.702 1.00 98.12 71 ALA A CA 1
ATOM 525 C C . ALA A 1 71 ? 8.490 -5.012 9.921 1.00 98.12 71 ALA A C 1
ATOM 527 O O . ALA A 1 71 ? 9.216 -4.486 10.763 1.00 98.12 71 ALA A O 1
ATOM 528 N N . GLY A 1 72 ? 8.099 -6.287 10.000 1.00 97.88 72 GLY A N 1
ATOM 529 C CA . GLY A 1 72 ? 8.492 -7.195 11.079 1.00 97.88 72 GLY A CA 1
ATOM 530 C C . GLY A 1 72 ? 7.618 -7.160 12.339 1.00 97.88 72 GLY A C 1
ATOM 531 O O . GLY A 1 72 ? 7.771 -8.051 13.166 1.00 97.88 72 GLY A O 1
ATOM 532 N N . GLU A 1 73 ? 6.695 -6.201 12.502 1.00 98.25 73 GLU A N 1
ATOM 533 C CA . GLU A 1 73 ? 5.839 -6.138 13.704 1.00 98.25 73 GLU A CA 1
ATOM 534 C C . GLU A 1 73 ? 4.759 -7.234 13.716 1.00 98.25 73 GLU A C 1
ATOM 536 O O . GLU A 1 73 ? 4.480 -7.809 14.765 1.00 98.25 73 GLU A O 1
ATOM 541 N N . LEU A 1 74 ? 4.168 -7.543 12.554 1.00 98.00 74 LEU A N 1
ATOM 542 C CA . LEU A 1 74 ? 3.193 -8.637 12.410 1.00 98.00 74 LEU A CA 1
ATOM 543 C C . LEU A 1 74 ? 3.758 -9.854 11.672 1.00 98.00 74 LEU A C 1
ATOM 545 O O . LEU A 1 7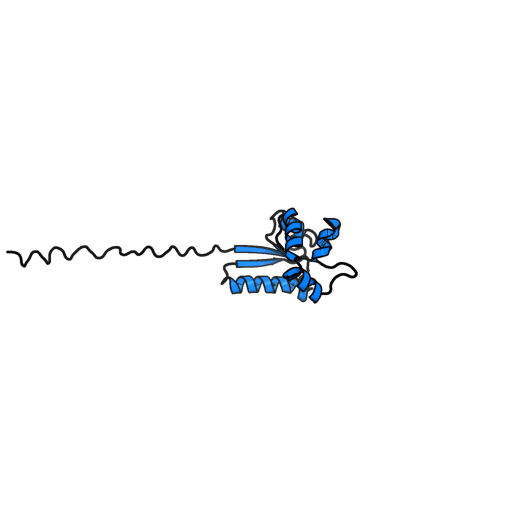4 ? 3.363 -10.980 11.959 1.00 98.00 74 LEU A O 1
ATOM 549 N N . MET A 1 75 ? 4.637 -9.622 10.696 1.00 98.12 75 MET A N 1
ATOM 550 C CA . MET A 1 75 ? 5.272 -10.640 9.854 1.00 98.12 75 MET A CA 1
ATOM 551 C C . MET A 1 75 ? 6.470 -10.033 9.100 1.00 98.12 75 MET A C 1
ATOM 553 O O . MET A 1 75 ? 6.588 -8.799 9.045 1.00 98.12 75 MET A O 1
ATOM 557 N N . PRO A 1 76 ? 7.358 -10.855 8.511 1.00 97.94 76 PRO A N 1
ATOM 558 C CA . PRO A 1 76 ? 8.430 -10.371 7.648 1.00 97.94 76 PRO A CA 1
ATOM 559 C C . PRO A 1 76 ? 7.908 -9.513 6.488 1.00 97.94 76 PRO A C 1
ATOM 561 O O . PRO A 1 76 ? 6.825 -9.737 5.952 1.00 97.94 76 PRO A O 1
ATOM 564 N N . ALA A 1 77 ? 8.700 -8.522 6.072 1.00 96.69 77 ALA A N 1
ATOM 565 C CA . ALA A 1 77 ? 8.287 -7.526 5.078 1.00 96.69 77 ALA A CA 1
ATOM 566 C C . ALA A 1 77 ? 7.881 -8.123 3.718 1.00 96.69 77 ALA A C 1
ATOM 568 O O . ALA A 1 77 ? 7.046 -7.540 3.026 1.00 96.69 77 ALA A O 1
ATOM 569 N N . PHE A 1 78 ? 8.461 -9.266 3.346 1.00 97.31 78 PHE A N 1
ATOM 570 C CA . PHE A 1 78 ? 8.205 -9.961 2.082 1.00 97.31 78 PHE A CA 1
ATOM 571 C C . PHE A 1 78 ? 7.138 -11.058 2.189 1.00 97.31 78 PHE A C 1
ATOM 573 O O . PHE A 1 78 ? 6.842 -11.696 1.187 1.00 97.31 78 PHE A O 1
ATOM 580 N N . ASP A 1 79 ? 6.507 -11.214 3.356 1.00 97.69 79 ASP A N 1
ATOM 581 C CA . ASP A 1 79 ? 5.428 -12.186 3.574 1.00 97.69 79 ASP A CA 1
ATOM 582 C C . ASP A 1 79 ? 4.045 -11.508 3.607 1.00 97.69 79 ASP A C 1
ATOM 584 O O . ASP A 1 79 ? 3.017 -12.169 3.730 1.00 97.69 79 ASP A O 1
ATOM 588 N N . VAL A 1 80 ? 3.978 -10.174 3.486 1.00 98.44 80 VAL A N 1
ATOM 589 C CA . VAL A 1 80 ? 2.728 -9.419 3.698 1.00 98.44 80 VAL A CA 1
ATOM 590 C C . VAL A 1 80 ? 1.622 -9.750 2.691 1.00 98.44 80 VAL A C 1
ATOM 592 O O . VAL A 1 80 ? 0.452 -9.741 3.063 1.00 98.44 80 VAL A O 1
ATOM 595 N N . VAL A 1 81 ? 1.964 -10.085 1.440 1.00 97.88 81 VAL A N 1
ATOM 596 C CA . VAL A 1 81 ? 0.980 -10.545 0.439 1.00 97.88 81 VAL A CA 1
ATOM 597 C C . VAL A 1 81 ? 0.394 -11.896 0.838 1.00 97.88 81 VAL A C 1
ATOM 599 O O . VAL A 1 81 ? -0.814 -12.087 0.719 1.00 97.88 81 VAL A O 1
ATOM 602 N N . ASP A 1 82 ? 1.212 -12.794 1.385 1.00 98.00 82 ASP A N 1
ATOM 603 C CA . ASP A 1 82 ? 0.763 -14.105 1.862 1.00 98.00 82 ASP A CA 1
ATOM 604 C C . ASP A 1 82 ? -0.116 -13.953 3.105 1.00 98.00 82 ASP A C 1
ATOM 606 O O . ASP A 1 82 ? -1.143 -14.619 3.235 1.00 98.00 82 ASP A O 1
ATOM 610 N N . GLY A 1 83 ? 0.231 -13.003 3.979 1.00 98.31 83 GLY A N 1
ATOM 611 C CA . GLY A 1 83 ? -0.578 -12.621 5.130 1.00 98.31 83 GLY A CA 1
ATOM 612 C C . GLY A 1 83 ? -1.979 -12.134 4.754 1.00 98.31 83 GLY A C 1
ATOM 613 O O . GLY A 1 83 ? -2.943 -12.517 5.419 1.00 98.31 83 GLY A O 1
ATOM 614 N N . VAL A 1 84 ? -2.112 -11.333 3.689 1.00 98.44 84 VAL A N 1
ATOM 615 C CA . VAL A 1 84 ? -3.428 -10.900 3.180 1.00 98.44 84 VAL A CA 1
ATOM 616 C C . VAL A 1 84 ? -4.150 -12.051 2.487 1.00 98.44 84 VAL A C 1
ATOM 618 O O . VAL A 1 84 ? -5.317 -12.294 2.780 1.00 98.44 84 VAL A O 1
ATOM 621 N N . GLN A 1 85 ? -3.461 -12.803 1.622 1.00 98.25 85 GLN A N 1
ATOM 622 C CA . GLN A 1 85 ? -4.036 -13.948 0.908 1.00 98.25 85 GLN A CA 1
ATOM 623 C C . GLN A 1 85 ? -4.653 -14.973 1.875 1.00 98.25 85 GLN A C 1
ATOM 625 O O . GLN A 1 85 ? -5.745 -15.485 1.621 1.00 98.25 85 GLN A O 1
ATOM 630 N N . ALA A 1 86 ? -3.974 -15.243 2.995 1.00 98.12 86 ALA A N 1
ATOM 631 C CA . ALA A 1 86 ? -4.427 -16.157 4.041 1.00 98.12 86 ALA A CA 1
ATOM 632 C C . ALA A 1 86 ? -5.474 -15.554 5.001 1.00 98.12 86 ALA A C 1
ATOM 634 O O . ALA A 1 86 ? -6.021 -16.277 5.832 1.00 98.12 86 ALA A O 1
ATOM 635 N N . GLY A 1 87 ? -5.752 -14.248 4.922 1.00 97.62 87 GLY A N 1
ATOM 636 C CA . GLY A 1 87 ? -6.661 -13.553 5.838 1.00 97.62 87 GLY A CA 1
ATOM 637 C C . GLY A 1 87 ? -6.102 -13.341 7.252 1.00 97.62 87 GLY A C 1
ATOM 638 O O . GLY A 1 87 ? -6.860 -13.059 8.178 1.00 97.62 87 GLY A O 1
ATOM 639 N N . THR A 1 88 ? -4.786 -13.465 7.445 1.00 97.88 88 THR A N 1
ATOM 640 C CA . THR A 1 88 ? -4.113 -13.212 8.733 1.00 97.88 88 THR A CA 1
ATOM 641 C C . THR A 1 88 ? -4.143 -11.727 9.097 1.00 97.88 88 THR A C 1
ATOM 643 O O . THR A 1 88 ? -4.263 -11.376 10.275 1.00 97.88 88 THR A O 1
ATOM 646 N N . VAL A 1 89 ? -4.051 -10.862 8.084 1.00 98.50 89 VAL A N 1
ATOM 647 C CA . VAL A 1 89 ? -4.244 -9.407 8.155 1.00 98.50 89 VAL A CA 1
ATOM 648 C C . VAL A 1 89 ? -5.209 -8.973 7.062 1.00 98.50 89 VAL A C 1
ATOM 650 O O . VAL A 1 89 ? -5.292 -9.601 6.010 1.00 98.50 89 VAL A O 1
ATOM 653 N N . GLU A 1 90 ? -5.946 -7.895 7.305 1.00 98.62 90 GLU A N 1
ATOM 654 C CA . GLU A 1 90 ? -7.003 -7.451 6.398 1.00 98.62 90 GLU A CA 1
ATOM 655 C C . GLU A 1 90 ? -6.452 -6.679 5.187 1.00 98.62 90 GLU A C 1
ATOM 657 O O . GLU A 1 90 ? -7.101 -6.626 4.145 1.00 98.62 90 GLU A O 1
ATOM 662 N N . ALA A 1 91 ? -5.256 -6.090 5.304 1.00 98.62 91 ALA A N 1
ATOM 663 C CA . ALA A 1 91 ? -4.596 -5.373 4.216 1.00 98.62 91 ALA A CA 1
ATOM 664 C C . ALA A 1 91 ? -3.065 -5.337 4.375 1.00 98.62 91 ALA A C 1
ATOM 666 O O . ALA A 1 91 ? -2.517 -5.529 5.464 1.00 98.62 91 ALA A O 1
ATOM 667 N N . ALA A 1 92 ? -2.372 -5.024 3.280 1.00 98.44 92 ALA A N 1
ATOM 668 C CA . ALA A 1 92 ? -0.936 -4.774 3.262 1.00 98.44 92 ALA A CA 1
ATOM 669 C C . ALA A 1 92 ? -0.612 -3.470 2.527 1.00 98.44 92 ALA A C 1
ATOM 671 O O . ALA A 1 92 ? -1.302 -3.084 1.585 1.00 98.44 92 ALA A O 1
ATOM 672 N N . HIS A 1 93 ? 0.468 -2.813 2.945 1.00 98.62 93 HIS A N 1
ATOM 673 C CA . HIS A 1 93 ? 1.057 -1.679 2.240 1.00 98.62 93 HIS A CA 1
ATOM 674 C C . HIS A 1 93 ? 2.474 -2.058 1.795 1.00 98.62 93 HIS A C 1
ATOM 676 O O . HIS A 1 93 ? 3.361 -2.271 2.622 1.00 98.62 93 HIS A O 1
ATOM 682 N N . THR A 1 94 ? 2.676 -2.214 0.487 1.00 98.50 94 THR A N 1
ATOM 683 C CA . THR A 1 94 ? 3.888 -2.828 -0.072 1.00 98.50 94 THR A CA 1
ATOM 684 C C . THR A 1 94 ? 4.165 -2.365 -1.503 1.00 98.50 94 THR A C 1
ATOM 686 O O . THR A 1 94 ? 3.343 -1.680 -2.110 1.00 98.50 94 THR A O 1
ATOM 689 N N . ALA A 1 95 ? 5.319 -2.753 -2.049 1.00 97.88 95 ALA A N 1
ATOM 690 C CA . ALA A 1 95 ? 5.660 -2.576 -3.453 1.00 97.88 95 ALA A CA 1
ATOM 691 C C . ALA A 1 95 ? 5.469 -3.909 -4.206 1.00 97.88 95 ALA A C 1
ATOM 693 O O . ALA A 1 95 ? 6.142 -4.886 -3.871 1.00 97.88 95 ALA A O 1
ATOM 694 N N . PRO A 1 96 ? 4.604 -3.976 -5.237 1.00 96.94 96 PRO A N 1
ATOM 695 C CA . PRO A 1 96 ? 4.296 -5.232 -5.926 1.00 96.94 96 PRO A CA 1
ATOM 696 C C . PRO A 1 96 ? 5.522 -5.976 -6.474 1.00 96.94 96 PRO A C 1
ATOM 698 O O . PRO A 1 96 ? 5.591 -7.197 -6.390 1.00 96.94 96 PRO A O 1
ATOM 701 N N . TYR A 1 97 ? 6.544 -5.263 -6.957 1.00 97.38 97 TYR A N 1
ATOM 702 C CA . TYR A 1 97 ? 7.749 -5.890 -7.513 1.00 97.38 97 TYR A CA 1
ATOM 703 C C . TYR A 1 97 ? 8.560 -6.720 -6.498 1.00 97.38 97 TYR A C 1
ATOM 705 O O . TYR A 1 97 ? 9.385 -7.527 -6.918 1.00 97.38 97 TYR A O 1
ATOM 713 N N . TYR A 1 98 ? 8.334 -6.583 -5.182 1.00 98.19 98 TYR A N 1
ATOM 714 C CA . TYR A 1 98 ? 8.947 -7.477 -4.187 1.00 98.19 98 TYR A CA 1
ATOM 715 C C . TYR A 1 98 ? 8.517 -8.939 -4.357 1.00 98.19 98 TYR A C 1
ATOM 717 O O . TYR A 1 98 ? 9.254 -9.843 -3.975 1.00 98.19 98 TYR A O 1
ATOM 725 N N . PHE A 1 99 ? 7.362 -9.175 -4.979 1.00 97.94 99 PHE A N 1
ATOM 726 C CA . PHE A 1 99 ? 6.768 -10.500 -5.153 1.00 97.94 99 PHE A CA 1
ATOM 727 C C . PHE A 1 99 ? 6.979 -11.060 -6.565 1.00 97.94 99 PHE A C 1
ATOM 729 O O . PHE A 1 99 ? 6.302 -12.006 -6.956 1.00 97.94 99 PHE A O 1
ATOM 736 N N . PHE A 1 100 ? 7.948 -10.524 -7.319 1.00 97.44 100 PHE A N 1
ATOM 737 C CA . PHE A 1 100 ? 8.315 -11.015 -8.653 1.00 97.44 100 PHE A CA 1
ATOM 738 C C . PHE A 1 100 ? 8.608 -12.524 -8.668 1.00 97.44 100 PHE A C 1
ATOM 740 O O . PHE A 1 100 ? 8.169 -13.233 -9.564 1.00 97.44 100 PHE A O 1
ATOM 747 N N . ALA A 1 101 ? 9.305 -13.036 -7.648 1.00 96.50 101 ALA A N 1
ATOM 748 C CA . ALA A 1 101 ? 9.616 -14.463 -7.549 1.00 96.50 101 ALA A CA 1
ATOM 749 C C . ALA A 1 101 ? 8.376 -15.346 -7.297 1.00 96.50 101 ALA A C 1
ATOM 751 O O . ALA A 1 101 ? 8.427 -16.548 -7.546 1.00 96.50 101 ALA A O 1
ATOM 752 N N . LYS A 1 102 ? 7.275 -14.764 -6.798 1.00 96.50 102 LYS A N 1
ATOM 753 C CA . LYS A 1 102 ? 5.994 -15.458 -6.603 1.00 96.50 102 LYS A CA 1
ATOM 754 C C . LYS A 1 102 ? 5.221 -15.550 -7.920 1.00 96.50 102 LYS A C 1
ATOM 756 O O . LYS A 1 102 ? 4.676 -16.604 -8.228 1.00 96.50 102 LYS A O 1
ATOM 761 N N . ASP A 1 103 ? 5.168 -14.448 -8.665 1.00 97.81 103 ASP A N 1
ATOM 762 C CA . ASP A 1 103 ? 4.675 -14.358 -10.043 1.00 97.81 103 ASP A CA 1
ATOM 763 C C . ASP A 1 103 ? 5.202 -13.047 -10.648 1.00 97.81 103 ASP A C 1
ATOM 765 O O . ASP A 1 103 ? 5.010 -11.965 -10.084 1.00 97.81 103 ASP A O 1
ATOM 769 N N . GLU A 1 104 ? 5.868 -13.125 -11.798 1.00 97.50 104 GLU A N 1
ATOM 770 C CA . GLU A 1 104 ? 6.489 -11.964 -12.443 1.00 97.50 104 GLU A CA 1
ATOM 771 C C . GLU A 1 104 ? 5.486 -10.849 -12.777 1.00 97.50 104 GLU A C 1
ATOM 773 O O . GLU A 1 104 ? 5.840 -9.667 -12.782 1.00 97.50 104 GLU A O 1
ATOM 778 N N . THR A 1 105 ? 4.210 -11.201 -12.955 1.00 98.00 105 THR A N 1
ATOM 779 C CA . THR A 1 105 ? 3.121 -10.263 -13.243 1.00 98.00 105 THR A CA 1
ATOM 780 C C . THR A 1 105 ? 2.932 -9.236 -12.123 1.00 98.00 105 THR A C 1
ATOM 782 O O . THR A 1 105 ? 2.512 -8.112 -12.399 1.00 98.00 105 THR A O 1
ATOM 785 N N . PHE A 1 106 ? 3.300 -9.547 -10.870 1.00 98.25 106 PHE A N 1
ATOM 786 C CA . PHE A 1 106 ? 3.261 -8.563 -9.781 1.00 98.25 106 PHE A CA 1
ATOM 787 C C . PHE A 1 106 ? 4.079 -7.307 -10.113 1.00 98.25 106 PHE A C 1
ATOM 789 O O . PHE A 1 106 ? 3.659 -6.195 -9.787 1.00 98.25 106 PHE A O 1
ATOM 796 N N . ALA A 1 107 ? 5.218 -7.449 -10.800 1.00 97.81 107 ALA A N 1
ATOM 797 C CA . ALA A 1 107 ? 6.080 -6.317 -11.130 1.00 97.81 107 ALA A CA 1
ATOM 798 C C . ALA A 1 107 ? 5.396 -5.298 -12.057 1.00 97.81 107 ALA A C 1
ATOM 800 O O . ALA A 1 107 ? 5.696 -4.106 -11.966 1.00 97.81 107 ALA A O 1
ATOM 801 N N . MET A 1 108 ? 4.420 -5.732 -12.866 1.00 96.50 108 MET A N 1
ATOM 802 C CA . MET A 1 108 ? 3.650 -4.859 -13.759 1.00 96.50 108 MET A CA 1
ATOM 803 C C . MET A 1 108 ? 2.835 -3.809 -12.999 1.00 96.50 108 MET A C 1
ATOM 805 O O . MET A 1 108 ? 2.660 -2.704 -13.498 1.00 96.50 108 MET A O 1
ATOM 809 N N . GLY A 1 109 ? 2.370 -4.124 -11.784 1.00 94.44 109 GLY A N 1
ATOM 810 C CA . GLY A 1 109 ? 1.664 -3.178 -10.912 1.00 94.44 109 GLY A CA 1
ATOM 811 C C . GLY A 1 109 ? 2.582 -2.259 -10.102 1.00 94.44 109 GLY A C 1
ATOM 812 O O . GLY A 1 109 ? 2.096 -1.352 -9.431 1.00 94.44 109 GLY A O 1
ATOM 813 N N . GLY A 1 110 ? 3.893 -2.508 -10.126 1.00 94.62 110 GLY A N 1
ATOM 814 C CA . GLY A 1 110 ? 4.901 -1.724 -9.422 1.00 94.62 110 GLY A CA 1
ATOM 815 C C . GLY A 1 110 ? 5.725 -0.885 -10.391 1.00 94.62 110 GLY A C 1
ATOM 816 O O . GLY A 1 110 ? 5.319 0.201 -10.798 1.00 94.62 110 GLY A O 1
ATOM 817 N N . ALA A 1 111 ? 6.912 -1.385 -10.722 1.00 96.25 111 ALA A N 1
ATOM 818 C CA . ALA A 1 111 ? 7.844 -0.747 -11.636 1.00 96.25 111 ALA A CA 1
ATOM 819 C C . ALA A 1 111 ? 8.711 -1.814 -12.308 1.00 96.25 111 ALA A C 1
ATOM 821 O O . ALA A 1 111 ? 9.160 -2.760 -11.659 1.00 96.25 111 ALA A O 1
ATOM 822 N N . ILE A 1 112 ? 8.977 -1.623 -13.598 1.00 97.25 112 ILE A N 1
ATOM 823 C CA . ILE A 1 112 ? 9.867 -2.464 -14.402 1.00 97.25 112 ILE A CA 1
ATOM 824 C C . ILE A 1 112 ? 10.935 -1.589 -15.077 1.00 97.25 112 ILE A C 1
ATOM 826 O O . ILE A 1 112 ? 10.675 -0.405 -15.330 1.00 97.25 112 ILE A O 1
ATOM 830 N N . PRO A 1 113 ? 12.131 -2.128 -15.386 1.00 97.56 113 PRO A N 1
ATOM 831 C CA . PRO A 1 113 ? 13.140 -1.401 -16.150 1.00 97.56 113 PRO A CA 1
ATOM 832 C C . PRO A 1 113 ? 12.571 -0.867 -17.467 1.00 97.56 113 PRO A C 1
ATOM 834 O O . PRO A 1 113 ? 11.877 -1.587 -18.180 1.00 97.56 113 PRO A O 1
ATOM 837 N N . PHE A 1 114 ? 12.867 0.398 -17.782 1.00 97.94 114 PHE A N 1
ATOM 838 C CA . PHE A 1 114 ? 12.355 1.098 -18.973 1.00 97.94 114 PHE A CA 1
ATOM 839 C C . PHE A 1 114 ? 10.818 1.178 -19.061 1.00 97.94 114 PHE A C 1
ATOM 841 O O . PHE A 1 114 ? 10.265 1.387 -20.139 1.00 97.94 114 PHE A O 1
ATOM 848 N N . GLY A 1 115 ? 10.130 1.021 -17.926 1.00 97.00 115 GLY A N 1
ATOM 849 C CA . GLY A 1 115 ? 8.681 1.127 -17.827 1.00 97.00 115 GLY A CA 1
ATOM 850 C C . GLY A 1 115 ? 8.154 2.564 -17.824 1.00 97.00 115 GLY A C 1
ATOM 851 O O . GLY A 1 115 ? 8.840 3.535 -18.147 1.00 97.00 115 GLY A O 1
ATOM 852 N N . LEU A 1 116 ? 6.889 2.683 -17.429 1.00 98.00 116 LEU A N 1
ATOM 853 C CA . LEU A 1 116 ? 6.165 3.946 -17.371 1.00 98.00 116 LEU A CA 1
ATOM 854 C C . LEU A 1 116 ? 6.674 4.839 -16.233 1.00 98.00 116 LEU A C 1
ATOM 856 O O . LEU A 1 116 ? 6.951 4.373 -15.128 1.00 98.00 116 LEU A O 1
ATOM 860 N N . AS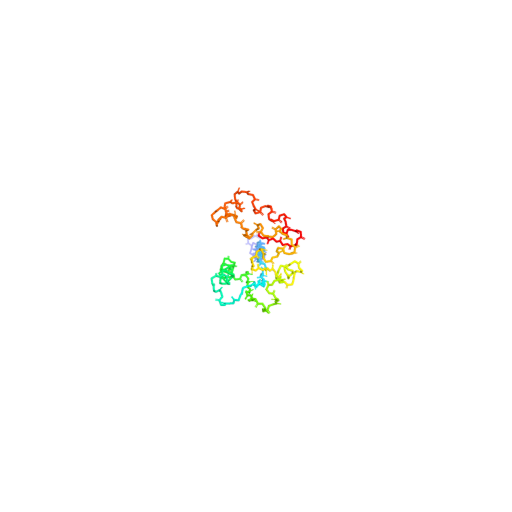N A 1 117 ? 6.721 6.151 -16.468 1.00 98.12 117 ASN A N 1
ATOM 861 C CA . ASN A 1 117 ? 6.885 7.109 -15.375 1.00 98.12 117 ASN A CA 1
ATOM 862 C C . ASN A 1 117 ? 5.591 7.229 -14.542 1.00 98.12 117 ASN A C 1
ATOM 864 O O . ASN A 1 117 ? 4.530 6.757 -14.945 1.00 98.12 117 ASN A O 1
ATOM 868 N N . SER A 1 118 ? 5.648 7.924 -13.402 1.00 97.31 118 SER A N 1
ATOM 869 C CA . SER A 1 118 ? 4.504 8.062 -12.480 1.00 97.31 118 SER A CA 1
ATOM 870 C C . SER A 1 118 ? 3.212 8.577 -13.149 1.00 97.31 118 SER A C 1
ATOM 872 O O . SER A 1 118 ? 2.130 8.033 -12.911 1.00 97.31 118 SER A O 1
ATOM 874 N N . ARG A 1 119 ? 3.301 9.571 -14.050 1.00 98.44 119 ARG A N 1
ATOM 875 C CA . ARG A 1 119 ? 2.123 10.119 -14.757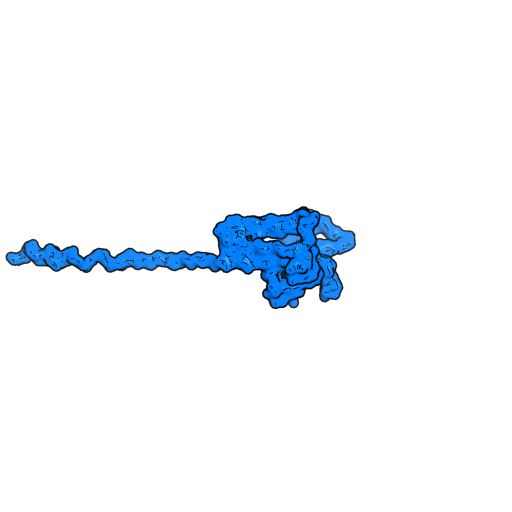 1.00 98.44 119 ARG A CA 1
ATOM 876 C C . ARG A 1 119 ? 1.530 9.114 -15.740 1.00 98.44 119 ARG A C 1
ATOM 878 O O . ARG A 1 119 ? 0.313 8.985 -15.822 1.00 98.44 119 ARG A O 1
ATOM 885 N N . GLN A 1 120 ? 2.385 8.407 -16.471 1.00 98.44 120 GLN A N 1
ATOM 886 C CA . GLN A 1 120 ? 1.972 7.376 -17.419 1.00 98.44 120 GLN A CA 1
ATOM 887 C C . GLN A 1 120 ? 1.378 6.158 -16.703 1.00 98.44 120 GLN A C 1
ATOM 889 O O . GLN A 1 120 ? 0.340 5.664 -17.128 1.00 98.44 120 GLN A O 1
ATOM 894 N N . MET A 1 121 ? 1.980 5.721 -15.592 1.00 98.06 121 MET A N 1
ATOM 895 C CA . MET A 1 121 ? 1.468 4.621 -14.770 1.00 98.06 121 MET A CA 1
ATOM 896 C C . MET A 1 121 ? 0.095 4.965 -14.186 1.00 98.06 121 MET A C 1
ATOM 898 O O . MET A 1 121 ? -0.822 4.154 -14.232 1.00 98.06 121 MET A O 1
ATOM 902 N N . THR A 1 122 ? -0.088 6.202 -13.716 1.00 98.19 122 THR A N 1
ATOM 903 C CA . THR A 1 122 ? -1.395 6.693 -13.248 1.00 98.19 122 THR A CA 1
ATOM 904 C C . THR A 1 122 ? -2.438 6.660 -14.369 1.00 98.19 122 THR A C 1
ATOM 906 O O . THR A 1 122 ? -3.534 6.141 -14.167 1.00 98.19 122 THR A O 1
ATOM 909 N N . ALA A 1 123 ? -2.098 7.164 -15.561 1.00 98.56 123 ALA A N 1
ATOM 910 C CA . ALA A 1 123 ? -3.002 7.143 -16.711 1.00 98.56 123 ALA A CA 1
ATOM 911 C C . ALA A 1 123 ? -3.367 5.710 -17.124 1.00 98.56 123 ALA A C 1
ATOM 913 O O . ALA A 1 123 ? -4.535 5.413 -17.353 1.00 98.56 123 ALA A O 1
ATOM 914 N N . TRP A 1 124 ? -2.392 4.801 -17.166 1.00 98.25 124 TRP A N 1
ATOM 915 C CA . TRP A 1 124 ? -2.638 3.395 -17.467 1.00 98.25 124 TRP A CA 1
ATOM 916 C C . TRP A 1 124 ? -3.561 2.739 -16.435 1.00 98.25 124 TRP A C 1
ATOM 918 O O . TRP A 1 124 ? -4.530 2.087 -16.818 1.00 98.25 124 TRP A O 1
ATOM 928 N N . THR A 1 125 ? -3.310 2.957 -15.142 1.00 97.94 125 THR A N 1
ATOM 929 C CA . THR A 1 125 ? -4.110 2.383 -14.055 1.00 97.94 125 THR A CA 1
ATOM 930 C C . THR A 1 125 ? -5.571 2.816 -14.138 1.00 97.94 125 THR A C 1
ATOM 932 O O . THR A 1 125 ? -6.451 1.955 -14.134 1.00 97.94 125 THR A O 1
ATOM 935 N N . TYR A 1 126 ? -5.841 4.120 -14.227 1.00 98.12 126 TYR A N 1
ATOM 936 C CA . TYR A 1 126 ? -7.207 4.642 -14.115 1.00 98.12 126 TYR A CA 1
ATOM 937 C C . TYR A 1 126 ? -7.960 4.713 -15.447 1.00 98.12 126 TYR A C 1
ATOM 939 O O . TYR A 1 126 ? -9.154 4.436 -15.469 1.00 98.12 126 TYR A O 1
ATOM 947 N N . GLU A 1 127 ? -7.273 5.023 -16.548 1.00 98.38 127 GLU A N 1
ATOM 948 C CA . GLU A 1 127 ? -7.904 5.281 -17.854 1.00 98.38 127 GLU A CA 1
ATOM 949 C C . GLU A 1 127 ? -7.528 4.231 -18.911 1.00 98.38 127 GLU A C 1
ATOM 951 O O . GLU A 1 127 ? -8.298 3.939 -19.821 1.00 98.38 127 GLU A O 1
ATOM 956 N N . GLY A 1 128 ? -6.343 3.628 -18.797 1.00 97.81 128 GLY A N 1
ATOM 957 C CA . GLY A 1 128 ? -5.816 2.649 -19.755 1.00 97.81 128 GLY A CA 1
ATOM 958 C C . GLY A 1 128 ? -6.216 1.196 -19.487 1.00 97.81 128 GLY A C 1
ATOM 959 O O . GLY A 1 128 ? -5.673 0.295 -20.121 1.00 97.81 128 GLY A O 1
ATOM 960 N N . GLY A 1 129 ? -7.124 0.946 -18.537 1.00 98.12 129 GLY A N 1
ATOM 961 C CA . GLY A 1 129 ? -7.577 -0.402 -18.169 1.00 98.12 129 GLY A CA 1
ATOM 962 C C . GLY A 1 129 ? -6.627 -1.180 -17.250 1.00 98.12 129 GLY A C 1
ATOM 963 O O . GLY A 1 129 ? -6.901 -2.341 -16.941 1.00 98.12 129 GLY A O 1
ATOM 964 N N . GLY A 1 130 ? -5.549 -0.559 -16.767 1.00 98.06 130 GLY A N 1
ATOM 965 C CA . GLY A 1 130 ? -4.552 -1.202 -15.915 1.00 98.06 130 GLY A CA 1
ATOM 966 C C . GLY A 1 130 ? -5.113 -1.716 -14.593 1.00 98.06 130 GLY A C 1
ATOM 967 O O . GLY A 1 130 ? -4.842 -2.853 -14.216 1.00 98.06 130 GLY A O 1
ATOM 968 N N . LEU A 1 131 ? -5.977 -0.944 -13.922 1.00 98.06 131 LEU A N 1
ATOM 969 C CA . LEU A 1 131 ? -6.596 -1.378 -12.666 1.00 98.06 131 LEU A CA 1
ATOM 970 C C . LEU A 1 131 ? -7.454 -2.636 -12.847 1.00 98.06 131 LEU A C 1
ATOM 972 O O . LEU A 1 131 ? -7.437 -3.516 -11.990 1.00 98.06 131 LEU A O 1
ATOM 976 N N . LYS A 1 132 ? -8.181 -2.746 -13.966 1.00 98.31 132 LYS A N 1
ATOM 977 C CA . LYS A 1 132 ? -8.985 -3.936 -14.278 1.00 98.31 132 LYS A CA 1
ATOM 978 C C . LYS A 1 132 ? -8.088 -5.166 -14.428 1.00 98.31 132 LYS A C 1
ATOM 980 O O . LYS A 1 132 ? -8.333 -6.168 -13.765 1.00 98.31 132 LYS A O 1
ATOM 985 N N . LEU A 1 133 ? -7.040 -5.059 -15.247 1.00 98.31 133 LEU A N 1
ATOM 986 C CA . LEU A 1 133 ? -6.094 -6.153 -15.491 1.00 98.31 133 LEU A CA 1
ATOM 987 C C . LEU A 1 133 ? -5.391 -6.590 -14.202 1.00 98.31 133 LEU A C 1
ATOM 989 O O . LEU A 1 133 ? -5.312 -7.783 -13.912 1.00 98.31 133 LEU A O 1
ATOM 993 N N . MET A 1 134 ? -4.935 -5.631 -13.390 1.00 98.31 134 MET A N 1
ATOM 994 C CA . MET A 1 134 ? -4.300 -5.954 -12.116 1.00 98.31 134 MET A CA 1
ATOM 995 C C . MET A 1 134 ? -5.286 -6.619 -11.153 1.00 98.31 134 MET A C 1
ATOM 997 O O . MET A 1 134 ? -4.927 -7.618 -10.542 1.00 98.31 134 MET A O 1
ATOM 1001 N N . ARG A 1 135 ? -6.539 -6.159 -11.050 1.00 98.38 135 ARG A N 1
ATOM 1002 C CA . ARG A 1 135 ? -7.534 -6.804 -10.174 1.00 98.38 135 ARG A CA 1
ATOM 1003 C C . ARG A 1 135 ? -7.890 -8.222 -10.605 1.00 98.38 135 ARG A C 1
ATOM 1005 O O . ARG A 1 135 ? -8.040 -9.082 -9.742 1.00 98.38 135 ARG A O 1
ATOM 1012 N N . GLU A 1 136 ? -7.987 -8.486 -11.907 1.00 98.31 136 GLU A N 1
ATOM 1013 C CA . GLU A 1 136 ? -8.162 -9.851 -12.429 1.00 98.31 136 GLU A CA 1
ATOM 1014 C C . GLU A 1 136 ? -6.994 -10.758 -12.008 1.00 98.31 136 GLU A C 1
ATOM 1016 O O . GLU A 1 136 ? -7.201 -11.895 -11.584 1.00 98.31 136 GLU A O 1
ATOM 1021 N N . PHE A 1 137 ? -5.769 -10.231 -12.039 1.00 98.56 137 PHE A N 1
ATOM 1022 C CA . PHE A 1 137 ? -4.582 -10.926 -11.554 1.00 98.56 137 PHE A CA 1
ATOM 1023 C C . PHE A 1 137 ? -4.590 -11.144 -10.026 1.00 98.56 137 PHE A C 1
ATOM 1025 O O . PHE A 1 137 ? -4.413 -12.281 -9.576 1.00 98.56 137 PHE A O 1
ATOM 1032 N N . TYR A 1 138 ? -4.826 -10.093 -9.229 1.00 98.56 138 TYR A N 1
ATOM 1033 C CA . TYR A 1 138 ? -4.827 -10.135 -7.758 1.00 98.56 138 TYR A CA 1
ATOM 1034 C C . TYR A 1 138 ? -5.952 -11.013 -7.185 1.00 98.56 138 TYR A C 1
ATOM 1036 O O . TYR A 1 138 ? -5.773 -11.615 -6.124 1.00 98.56 138 TYR A O 1
ATOM 1044 N N . ALA A 1 139 ? -7.068 -11.181 -7.904 1.00 98.38 139 ALA A N 1
ATOM 1045 C CA . ALA A 1 139 ? -8.155 -12.076 -7.505 1.00 98.38 139 ALA A CA 1
ATOM 1046 C C . ALA A 1 139 ? -7.694 -13.537 -7.338 1.00 98.38 139 ALA A C 1
ATOM 1048 O O . ALA A 1 139 ? -8.202 -14.247 -6.470 1.00 98.38 139 ALA A O 1
ATOM 1049 N N . ARG A 1 140 ? -6.673 -13.976 -8.094 1.00 97.88 140 ARG A N 1
ATOM 1050 C CA . ARG A 1 140 ? -6.060 -15.315 -7.951 1.00 97.88 140 ARG A CA 1
ATOM 1051 C C . ARG A 1 140 ? -5.355 -15.514 -6.601 1.00 97.88 140 ARG A C 1
ATOM 1053 O O . ARG A 1 140 ? -5.091 -16.648 -6.213 1.00 97.88 140 ARG A O 1
ATOM 1060 N N . TYR A 1 141 ? -5.084 -14.422 -5.884 1.00 98.06 141 TYR A N 1
ATOM 1061 C CA . TYR A 1 141 ? -4.462 -14.394 -4.560 1.00 98.06 141 TYR A CA 1
ATOM 1062 C C . TYR A 1 141 ? -5.430 -13.944 -3.462 1.00 98.06 141 TYR A C 1
ATOM 1064 O O . TYR A 1 141 ? -4.979 -13.623 -2.370 1.00 98.06 141 TYR A O 1
ATOM 1072 N N . ASN A 1 142 ? -6.744 -13.916 -3.722 1.00 97.94 142 ASN A N 1
ATOM 1073 C CA . ASN A 1 142 ? -7.749 -13.443 -2.762 1.00 97.94 142 ASN A CA 1
ATOM 1074 C C . ASN A 1 142 ? -7.517 -11.980 -2.308 1.00 97.94 142 ASN A C 1
ATOM 1076 O O . ASN A 1 142 ? -7.754 -11.628 -1.155 1.00 97.94 142 ASN A O 1
ATOM 1080 N N . ILE A 1 143 ? -7.021 -11.125 -3.214 1.00 98.25 143 ILE A N 1
ATOM 1081 C CA . ILE A 1 143 ? -6.671 -9.724 -2.937 1.00 98.25 143 ILE A CA 1
ATOM 1082 C C . ILE A 1 143 ? -7.430 -8.785 -3.878 1.00 98.25 143 ILE A C 1
ATOM 1084 O O . ILE A 1 143 ? -7.630 -9.081 -5.057 1.00 98.25 143 ILE A O 1
ATOM 1088 N N . VAL A 1 144 ? -7.798 -7.613 -3.356 1.00 96.88 144 VAL A N 1
ATOM 1089 C CA . VAL A 1 144 ? -8.230 -6.450 -4.141 1.00 96.88 144 VAL A CA 1
ATOM 1090 C C . VAL A 1 144 ? -7.206 -5.335 -3.941 1.00 96.88 144 VAL A C 1
ATOM 1092 O O . VAL A 1 144 ? -6.932 -4.964 -2.800 1.00 96.88 144 VAL A O 1
ATOM 1095 N N . ASN A 1 145 ? -6.654 -4.810 -5.039 1.00 90.62 145 ASN A N 1
ATOM 1096 C CA . ASN A 1 145 ? -5.721 -3.681 -5.038 1.00 90.62 145 ASN A CA 1
ATOM 1097 C C . ASN A 1 145 ? -6.347 -2.372 -5.549 1.00 90.62 145 ASN A C 1
ATOM 1099 O O . ASN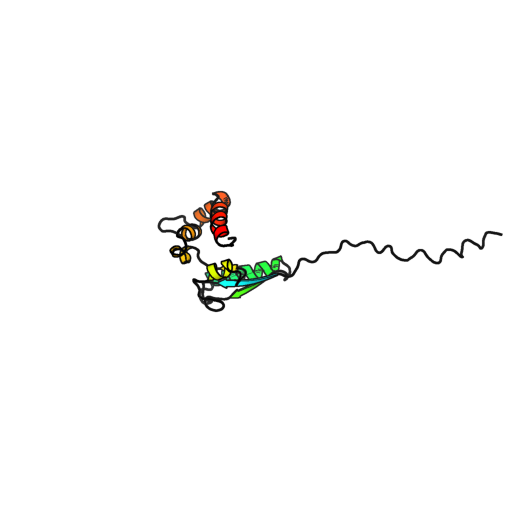 A 1 145 ? -7.452 -2.391 -6.161 1.00 90.62 145 ASN A O 1
#

Solvent-accessible surface area (backbone atoms only — not comparable to full-atom values): 8652 Å² total; per-residue (Å²): 141,76,87,75,64,73,72,79,70,76,82,82,87,86,83,76,88,70,67,80,66,73,80,78,75,71,78,76,74,43,79,39,42,30,41,24,45,38,47,74,88,46,48,76,66,39,40,50,55,49,53,49,28,53,49,46,19,60,77,47,76,62,34,34,41,52,48,77,34,40,40,56,72,85,50,54,43,89,46,35,67,58,33,30,45,72,60,79,29,78,38,59,47,77,64,40,43,79,41,30,91,80,42,62,70,36,18,76,78,51,66,54,92,94,55,73,54,74,71,52,45,50,44,31,35,76,73,62,51,39,48,60,56,50,36,64,56,34,48,81,48,67,40,84,128

Radius of gyration: 27.28 Å; Cα contacts (8 Å, |Δi|>4): 167; chains: 1; bounding box: 94×31×50 Å

pLDDT: mean 89.92, std 16.71, range [46.41, 98.75]

Secondary structure (DSSP, 8-state):
--SSSSGGG-SS--S----------PPPPEEEEEEESS-TT-HHHHHHHHHHHHHHHHHTTTSEEEEEE-TTTSS-TTSHHHHHHTTSSSEEE--GGGGTTT-GGGGGGS--TT---HHHHHHHHHTSSHHHHHHHHHHTTT---

Foldseek 3Di:
DPPPPPVVPPPDDPDDPPPPPPPPPDDAQAEFEEEELAAVVPCVQQVVVVVVQVVQCVVSVNSYGYDYDYAPRQHHSLCRLVCCLVVVGVYYRYAQCSCCVVPVVSCVLHDDVVDDDPVRSVCCCPPVCVQVVVQVVCVVSVDHD